Protein AF-A0AAE0UYX1-F1 (afdb_monomer)

Mean predicted aligned error: 5.56 Å

Secondary structure (DSSP, 8-state):
-HHHHHHHHHHTTTTTGGGS-HHHHHHIIIIIITHHHHHHHHHSPPPTTHHHHHHHHHHHHHHTT---S-HHHHTS-GGGTS-----HHHHHHHHHHHHHHHHHHS-TT-HHHHHHHHHHTTGGG---SSGGGGS-GGG---TTS-HHHHTT-

Solvent-accessible surface area (backbone atoms only — not comparable to full-atom values): 9067 Å² total; per-residue (Å²): 111,72,56,59,53,36,50,60,58,50,56,77,46,54,86,49,47,91,82,46,52,69,68,53,42,33,49,48,44,58,58,62,47,44,55,80,43,50,68,52,48,62,76,41,65,76,59,87,65,48,59,58,58,42,48,50,55,53,50,39,64,60,46,69,83,56,84,89,65,66,70,74,49,38,43,31,48,60,92,75,75,21,61,50,33,79,54,61,64,63,53,39,50,50,40,46,51,52,48,50,49,45,69,75,73,42,75,90,82,48,74,65,50,61,57,52,38,62,57,38,26,57,42,68,73,67,68,37,51,76,64,52,80,76,48,75,56,89,79,57,54,50,82,89,48,60,67,60,65,44,72,74,104

Radius of gyration: 18.95 Å; Cα contacts (8 Å, |Δi|>4): 122; chains: 1; bounding box: 47×34×54 Å

pLDDT: mean 88.92, std 5.11, range [62.12, 95.12]

Sequence (153 aa):
MASQHVKGRLSRWKQLVPRMSYRGRTLVINNLATSSLWHKLACVDPPPNLLASIQALLVDFFWDSLHWIPQSILHLPKEEGGQGLVQLASRTAAFRLQFLQRLLTGPKDLIWRAVAHGLLHKVGGLGLDRTLFLMDTKTLEVSGLPSFYRGLF

Nearest PDB structures (f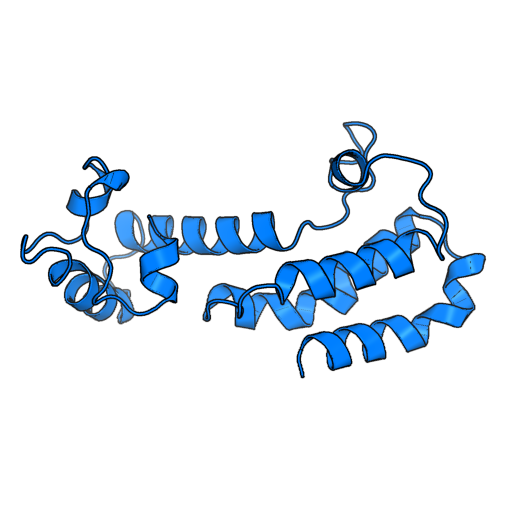oldseek):
  8sxu-assembly1_A  TM=8.660E-01  e=4.832E-02  Homo sapiens
  8uw3-assembly1_A  TM=7.652E-01  e=5.339E-02  Homo sapiens

Structure (mmCIF, N/CA/C/O backbone):
data_AF-A0AAE0UYX1-F1
#
_entry.id   AF-A0AAE0UYX1-F1
#
loop_
_atom_site.group_PDB
_atom_site.id
_atom_site.type_symbol
_atom_site.label_atom_id
_atom_site.label_alt_id
_atom_site.label_comp_id
_atom_site.label_asym_id
_atom_site.label_entity_id
_atom_site.label_seq_id
_atom_site.pdbx_PDB_ins_code
_atom_site.Cartn_x
_atom_site.Cartn_y
_atom_site.Cartn_z
_atom_site.occupancy
_atom_site.B_iso_or_equiv
_atom_site.auth_seq_id
_atom_site.auth_comp_id
_atom_site.auth_asym_id
_atom_site.auth_atom_id
_atom_site.pdbx_PDB_model_num
ATOM 1 N N . MET A 1 1 ? 0.282 -17.305 3.936 1.00 62.12 1 MET A N 1
ATOM 2 C CA . MET A 1 1 ? 1.300 -16.930 4.948 1.00 62.12 1 MET A CA 1
ATOM 3 C C . MET A 1 1 ? 1.199 -15.482 5.449 1.00 62.12 1 MET A C 1
ATOM 5 O O . MET A 1 1 ? 0.973 -15.307 6.637 1.00 62.12 1 MET A O 1
ATOM 9 N N . ALA A 1 2 ? 1.320 -14.432 4.617 1.00 75.31 2 ALA A N 1
ATOM 10 C CA . ALA A 1 2 ? 1.313 -13.038 5.115 1.00 75.31 2 ALA A CA 1
ATOM 11 C C . ALA A 1 2 ? 0.011 -12.636 5.845 1.00 75.31 2 ALA A C 1
ATOM 13 O O . ALA A 1 2 ? 0.066 -12.078 6.937 1.00 75.31 2 ALA A O 1
ATOM 14 N N . SER A 1 3 ? -1.149 -13.001 5.289 1.00 78.75 3 SER A N 1
ATOM 15 C CA . SER A 1 3 ? -2.458 -12.755 5.913 1.00 78.75 3 SER A CA 1
ATOM 16 C C . SER A 1 3 ? -2.613 -13.459 7.275 1.00 78.75 3 SER A C 1
ATOM 18 O O . SER A 1 3 ? -3.053 -12.845 8.243 1.00 78.75 3 SER A O 1
ATOM 20 N N . GLN A 1 4 ? -2.134 -14.703 7.411 1.00 82.56 4 GLN A N 1
ATOM 21 C CA . GLN A 1 4 ? -2.140 -15.434 8.690 1.00 82.56 4 GLN A CA 1
ATOM 22 C C . GLN A 1 4 ? -1.275 -14.752 9.755 1.00 82.56 4 GLN A C 1
ATOM 24 O O . GLN A 1 4 ? -1.683 -14.668 10.909 1.00 82.56 4 GLN A O 1
ATOM 29 N N . HIS A 1 5 ? -0.108 -14.226 9.375 1.00 85.50 5 HIS A N 1
ATOM 30 C CA . HIS A 1 5 ? 0.760 -13.501 10.302 1.00 85.50 5 HIS A CA 1
ATOM 31 C C . HIS A 1 5 ? 0.112 -12.196 10.786 1.00 85.50 5 HIS A C 1
ATOM 33 O O . HIS A 1 5 ? 0.134 -11.904 11.981 1.00 85.50 5 HIS A O 1
ATOM 39 N N . VAL A 1 6 ? -0.521 -11.436 9.882 1.00 87.56 6 VAL A N 1
ATOM 40 C CA . VAL A 1 6 ? -1.289 -10.236 10.257 1.00 87.56 6 VAL A CA 1
ATOM 41 C C . VAL A 1 6 ? -2.440 -10.608 11.193 1.00 87.56 6 VAL A C 1
ATOM 43 O O . VAL A 1 6 ? -2.563 -10.019 12.266 1.00 87.56 6 VAL A O 1
ATOM 46 N N . LYS A 1 7 ? -3.220 -11.640 10.849 1.00 88.81 7 LYS A N 1
ATOM 47 C CA . LYS A 1 7 ? -4.315 -12.152 11.685 1.00 88.81 7 LYS A CA 1
ATOM 48 C C . LYS A 1 7 ? -3.832 -12.556 13.082 1.00 88.81 7 LYS A C 1
ATOM 50 O O . LYS A 1 7 ? -4.454 -12.176 14.067 1.00 88.81 7 LYS A O 1
ATOM 55 N N . GLY A 1 8 ? -2.707 -13.266 13.177 1.00 88.62 8 GLY A N 1
ATOM 56 C CA . GLY A 1 8 ? -2.116 -13.685 14.451 1.00 88.62 8 GLY A CA 1
ATOM 57 C C . GLY A 1 8 ? -1.579 -12.529 15.302 1.00 88.62 8 GLY A C 1
ATOM 58 O O . GLY A 1 8 ? -1.567 -12.619 16.528 1.00 88.62 8 GLY A O 1
ATOM 59 N N . ARG A 1 9 ? -1.153 -11.418 14.686 1.00 89.38 9 ARG A N 1
ATOM 60 C CA . ARG A 1 9 ? -0.790 -10.195 15.425 1.00 89.38 9 ARG A CA 1
ATOM 61 C C . ARG A 1 9 ? -2.030 -9.485 15.955 1.00 89.38 9 ARG A C 1
ATOM 63 O O . ARG A 1 9 ? -2.028 -9.087 17.114 1.00 89.38 9 ARG A O 1
ATOM 70 N N . LEU A 1 10 ? -3.079 -9.366 15.142 1.00 90.94 10 LEU A N 1
ATOM 71 C CA . LEU A 1 10 ? -4.339 -8.729 15.538 1.00 90.94 10 LEU A CA 1
ATOM 72 C C . LEU A 1 10 ? -5.087 -9.523 16.616 1.00 90.94 10 LEU A C 1
ATOM 74 O O . LEU A 1 10 ? -5.649 -8.929 17.533 1.00 90.94 10 LEU A O 1
ATOM 78 N N . SER A 1 11 ? -5.053 -10.859 16.567 1.00 90.25 11 SER A N 1
ATOM 79 C CA . SER A 1 11 ? -5.769 -11.707 17.530 1.00 90.25 11 SER A CA 1
ATOM 80 C C . SER A 1 11 ? -5.326 -11.483 18.977 1.00 90.25 11 SER A C 1
ATOM 82 O O . SER A 1 11 ? -6.154 -11.569 19.878 1.00 90.25 11 SER A O 1
ATOM 84 N N . ARG A 1 12 ? -4.056 -11.117 19.204 1.00 90.75 12 ARG A N 1
ATOM 85 C CA . ARG A 1 12 ? -3.519 -10.783 20.538 1.00 90.75 12 ARG A CA 1
ATOM 86 C C . ARG A 1 12 ? -4.176 -9.554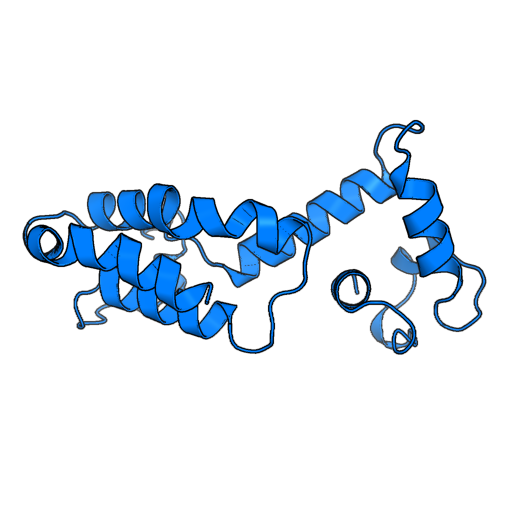 21.161 1.00 90.75 12 ARG A C 1
ATOM 88 O O . ARG A 1 12 ? -4.195 -9.423 22.376 1.00 90.75 12 ARG A O 1
ATOM 95 N N . TRP A 1 13 ? -4.717 -8.669 20.329 1.00 91.00 13 TRP A N 1
ATOM 96 C CA . TRP A 1 13 ? -5.372 -7.437 20.761 1.00 91.00 13 TRP A CA 1
ATOM 97 C C . TRP A 1 13 ? -6.893 -7.558 20.769 1.00 91.00 13 TRP A C 1
ATOM 99 O O . TRP A 1 13 ? -7.557 -6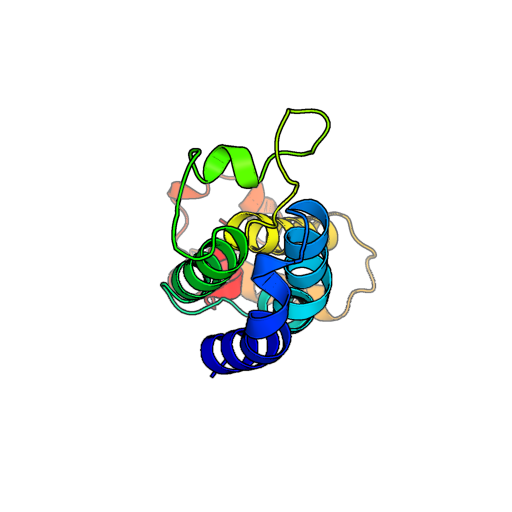.676 21.302 1.00 91.00 13 TRP A O 1
ATOM 109 N N . LYS A 1 14 ? -7.457 -8.650 20.233 1.00 88.25 14 LYS A N 1
ATOM 110 C CA . LYS A 1 14 ? -8.905 -8.807 20.036 1.00 88.25 14 LYS A CA 1
ATOM 111 C C . LYS A 1 14 ? -9.704 -8.663 21.336 1.00 88.25 14 LYS A C 1
ATOM 113 O O . LYS A 1 14 ? -10.745 -8.026 21.333 1.00 88.25 14 LYS A O 1
ATOM 118 N N . GLN A 1 15 ? -9.190 -9.170 22.458 1.00 88.06 15 GLN A N 1
ATOM 119 C CA . GLN A 1 15 ? -9.847 -9.031 23.768 1.00 88.06 15 GLN A CA 1
ATOM 120 C C . GLN A 1 15 ? -9.877 -7.585 24.291 1.00 88.06 15 GLN A C 1
ATOM 122 O O . GLN A 1 15 ? -10.732 -7.241 25.103 1.00 88.06 15 GLN A O 1
ATOM 127 N N . LEU A 1 16 ? -8.956 -6.733 23.833 1.00 90.19 16 LEU A N 1
ATOM 128 C CA . LEU A 1 16 ? -8.874 -5.327 24.227 1.00 90.19 16 LEU A CA 1
ATOM 129 C C . LEU A 1 16 ? -9.666 -4.409 23.291 1.00 90.19 16 LEU A C 1
ATOM 131 O O . LEU A 1 16 ? -10.004 -3.301 23.700 1.00 90.19 16 LEU A O 1
ATOM 135 N N . VAL A 1 17 ? -10.007 -4.862 22.076 1.00 90.12 17 VAL A N 1
ATOM 136 C CA . VAL A 1 17 ? -10.742 -4.074 21.067 1.00 90.12 17 VAL A CA 1
ATOM 137 C C . VAL A 1 17 ? -11.994 -3.394 21.641 1.00 90.12 17 VAL A C 1
ATOM 139 O O . VAL A 1 17 ? -12.112 -2.180 21.443 1.00 90.12 17 VAL A O 1
ATOM 142 N N . PRO A 1 18 ? -12.871 -4.063 22.423 1.00 89.12 18 PRO A N 1
ATOM 143 C CA . PRO A 1 18 ? -14.068 -3.421 22.982 1.00 89.12 18 PRO A CA 1
ATOM 144 C C . PRO A 1 18 ? -13.767 -2.254 23.932 1.00 89.12 18 PRO A C 1
ATOM 146 O O . PRO A 1 18 ? -14.593 -1.366 24.105 1.00 89.12 18 PRO A O 1
ATOM 149 N N . ARG A 1 19 ? -12.574 -2.236 24.540 1.00 90.75 19 ARG A N 1
ATOM 150 C CA . ARG A 1 19 ? -12.119 -1.193 25.475 1.00 90.75 19 ARG A CA 1
ATOM 151 C C . ARG A 1 19 ? -11.233 -0.140 24.804 1.00 90.75 19 ARG A C 1
ATOM 153 O O . ARG A 1 19 ? -10.838 0.831 25.442 1.00 90.75 19 ARG A O 1
ATOM 160 N N . MET A 1 20 ? -10.881 -0.335 23.535 1.00 92.94 20 MET A N 1
ATOM 161 C CA . MET A 1 20 ? -10.009 0.565 22.791 1.00 92.94 20 MET A CA 1
ATOM 162 C C . MET A 1 20 ? -10.813 1.609 22.026 1.00 92.94 20 MET A C 1
ATOM 164 O O . MET A 1 20 ? -11.726 1.279 21.270 1.00 92.94 20 MET A O 1
ATOM 168 N N . SER A 1 21 ? -10.376 2.864 22.127 1.00 92.75 21 SER A N 1
ATOM 169 C CA . SER A 1 21 ? -10.839 3.925 21.236 1.00 92.75 21 SER A CA 1
ATOM 170 C C . SER A 1 21 ? -10.471 3.626 19.780 1.00 92.75 21 SER A C 1
ATOM 172 O O . SER A 1 21 ? -9.468 2.958 19.505 1.00 92.75 21 SER A O 1
ATOM 174 N N . TYR A 1 22 ? -11.219 4.193 18.830 1.00 91.69 22 TYR A N 1
ATOM 175 C CA . TYR A 1 22 ? -10.903 4.093 17.400 1.00 91.69 22 TYR A CA 1
ATOM 176 C C . TYR A 1 22 ? -9.480 4.558 17.076 1.00 91.69 22 TYR A C 1
ATOM 178 O O . TYR A 1 22 ? -8.765 3.900 16.323 1.00 91.69 22 TYR A O 1
ATOM 186 N N . ARG A 1 23 ? -9.001 5.609 17.754 1.00 91.56 23 ARG A N 1
ATOM 187 C CA . ARG A 1 23 ? -7.605 6.057 17.657 1.00 91.56 23 ARG A CA 1
ATOM 188 C C . ARG A 1 23 ? -6.616 4.969 18.079 1.00 91.56 23 ARG A C 1
ATOM 190 O O . ARG A 1 23 ? -5.598 4.787 17.414 1.00 91.56 23 ARG A O 1
ATOM 197 N N . GLY A 1 24 ? -6.898 4.264 19.174 1.00 93.69 24 GLY A N 1
ATOM 198 C CA . GLY A 1 24 ? -6.084 3.139 19.631 1.00 93.69 24 GLY A CA 1
ATOM 199 C C . GLY A 1 24 ? -6.077 1.994 18.618 1.00 93.69 24 GLY A C 1
ATOM 200 O O . GLY A 1 24 ? -5.011 1.461 18.308 1.00 93.69 24 GLY A O 1
ATOM 201 N N . ARG A 1 25 ? -7.244 1.660 18.048 1.00 94.31 25 ARG A N 1
ATOM 202 C CA . ARG A 1 25 ? -7.373 0.610 17.021 1.00 94.31 25 ARG A CA 1
ATOM 203 C C . ARG A 1 25 ? -6.554 0.959 15.776 1.00 94.31 25 ARG A C 1
ATOM 205 O O . ARG A 1 25 ? -5.748 0.139 15.338 1.00 94.31 25 ARG A O 1
ATOM 212 N N . THR A 1 26 ? -6.657 2.195 15.280 1.00 94.75 26 THR A N 1
ATOM 213 C CA . THR A 1 26 ? -5.822 2.685 14.170 1.00 94.75 26 THR A CA 1
ATOM 214 C C . THR A 1 26 ? -4.333 2.603 14.494 1.00 94.75 26 THR A C 1
ATOM 216 O O . THR A 1 26 ? -3.550 2.174 13.649 1.00 94.75 26 THR A O 1
ATOM 219 N N . LEU A 1 27 ? -3.915 2.983 15.707 1.00 93.94 27 LEU A N 1
ATOM 220 C CA . LEU A 1 27 ? -2.505 2.936 16.103 1.00 93.94 27 LEU A CA 1
ATOM 221 C C . LEU A 1 27 ? -1.964 1.504 16.048 1.00 93.94 27 LEU A C 1
ATOM 223 O O . LEU A 1 27 ? -0.897 1.286 15.467 1.00 93.94 27 LEU A O 1
ATOM 227 N N . VAL A 1 28 ? -2.707 0.537 16.595 1.00 94.12 28 VAL A N 1
ATOM 228 C CA . VAL A 1 28 ? -2.341 -0.886 16.533 1.00 94.12 28 VAL A CA 1
ATOM 229 C C . VAL A 1 28 ? -2.246 -1.349 15.082 1.00 94.12 28 VAL A C 1
ATOM 231 O O . VAL A 1 28 ? -1.249 -1.961 14.704 1.00 94.12 28 VAL A O 1
ATOM 234 N N . ILE A 1 29 ? -3.216 -1.013 14.233 1.00 94.62 29 ILE A N 1
ATOM 235 C CA . ILE A 1 29 ? -3.171 -1.411 12.823 1.00 94.62 29 ILE A CA 1
ATOM 236 C C . ILE A 1 29 ? -1.949 -0.805 12.113 1.00 94.62 29 ILE A C 1
ATOM 238 O O . ILE A 1 29 ? -1.124 -1.544 11.568 1.00 94.62 29 ILE A O 1
ATOM 242 N N . ASN A 1 30 ? -1.802 0.521 12.151 1.00 94.38 30 ASN A N 1
ATOM 243 C CA . ASN A 1 30 ? -0.796 1.253 11.381 1.00 94.38 30 ASN A CA 1
ATOM 244 C C . ASN A 1 30 ? 0.644 0.960 11.825 1.00 94.38 30 ASN A C 1
ATOM 246 O O . ASN A 1 30 ? 1.552 1.011 10.999 1.00 94.38 30 ASN A O 1
ATOM 250 N N . ASN A 1 31 ? 0.868 0.669 13.109 1.00 90.38 31 ASN A N 1
ATOM 251 C CA . ASN A 1 31 ? 2.216 0.425 13.626 1.00 90.38 31 ASN A CA 1
ATOM 252 C C . ASN A 1 31 ? 2.529 -1.065 13.762 1.00 90.38 31 ASN A C 1
ATOM 254 O O . ASN A 1 31 ? 3.637 -1.501 13.446 1.00 90.38 31 ASN A O 1
ATOM 258 N N . LEU A 1 32 ? 1.576 -1.878 14.222 1.00 84.94 32 LEU A N 1
ATOM 259 C CA . LEU A 1 32 ? 1.843 -3.281 14.526 1.00 84.94 32 LEU A CA 1
ATOM 260 C C . LEU A 1 32 ? 1.530 -4.198 13.350 1.00 84.94 32 LEU A C 1
ATOM 262 O O . LEU A 1 32 ? 2.350 -5.060 13.034 1.00 84.94 32 LEU A O 1
ATOM 266 N N . ALA A 1 33 ? 0.345 -4.081 12.755 1.00 80.75 33 ALA A N 1
ATOM 267 C CA . ALA A 1 33 ? -0.097 -5.031 11.738 1.00 80.75 33 ALA A CA 1
ATOM 268 C C . ALA A 1 33 ? 0.659 -4.814 10.423 1.00 80.75 33 ALA A C 1
ATOM 270 O O . ALA A 1 33 ? 1.152 -5.765 9.807 1.00 80.75 33 ALA A O 1
ATOM 271 N N . THR A 1 34 ? 0.814 -3.555 10.027 1.00 84.94 34 THR A N 1
ATOM 272 C CA . THR A 1 34 ? 1.312 -3.214 8.696 1.00 84.94 34 THR A CA 1
ATOM 273 C C . THR A 1 34 ? 2.824 -3.022 8.606 1.00 84.94 34 THR A C 1
ATOM 275 O O . THR A 1 34 ? 3.383 -3.212 7.528 1.00 84.94 34 THR A O 1
ATOM 278 N N . SER A 1 35 ? 3.527 -2.796 9.722 1.00 86.81 35 SER A N 1
ATOM 279 C CA . SER A 1 35 ? 5.001 -2.727 9.741 1.00 86.81 35 SER A CA 1
ATOM 280 C C . SER A 1 35 ? 5.668 -3.974 9.156 1.00 86.81 35 SER A C 1
ATOM 282 O O . SER A 1 35 ? 6.659 -3.872 8.437 1.00 86.81 35 SER A O 1
ATOM 284 N N . SER A 1 36 ? 5.079 -5.153 9.378 1.00 84.81 36 SER A N 1
ATOM 285 C CA . SER A 1 36 ? 5.572 -6.420 8.816 1.00 84.81 36 SER A CA 1
ATOM 286 C C . SER A 1 36 ? 5.380 -6.565 7.297 1.00 84.81 36 SER A C 1
ATOM 288 O O . SER A 1 36 ? 5.955 -7.468 6.684 1.00 84.81 36 SER A O 1
ATOM 290 N N . LEU A 1 37 ? 4.569 -5.696 6.685 1.00 90.81 37 LEU A N 1
ATOM 291 C CA . LEU A 1 37 ? 4.237 -5.732 5.261 1.00 90.81 37 LEU A CA 1
ATOM 292 C C . LEU A 1 37 ? 5.125 -4.796 4.442 1.00 90.81 37 LEU A C 1
ATOM 294 O O . LEU A 1 37 ? 5.450 -5.128 3.306 1.00 90.81 37 LEU A O 1
ATOM 298 N N . TRP A 1 38 ? 5.545 -3.660 5.006 1.00 91.75 38 TRP A N 1
ATOM 299 C CA . TRP A 1 38 ? 6.210 -2.577 4.269 1.00 91.75 38 TRP A CA 1
ATOM 300 C C . TRP A 1 38 ? 7.436 -3.016 3.490 1.00 91.75 38 TRP A C 1
ATOM 302 O O . TRP A 1 38 ? 7.495 -2.771 2.290 1.00 91.75 38 TRP A O 1
ATOM 312 N N . HIS A 1 39 ? 8.354 -3.739 4.127 1.00 89.25 39 HIS A N 1
ATOM 313 C CA . HIS A 1 39 ? 9.538 -4.245 3.436 1.00 89.25 39 HIS A CA 1
ATOM 314 C C . HIS A 1 39 ? 9.166 -5.151 2.251 1.00 89.25 39 HIS A C 1
ATOM 316 O O . HIS A 1 39 ? 9.722 -5.034 1.165 1.00 89.25 39 HIS A O 1
ATOM 322 N N . LYS A 1 40 ? 8.181 -6.040 2.431 1.00 90.00 40 LYS A N 1
ATOM 323 C CA . LYS A 1 40 ? 7.761 -6.977 1.379 1.00 90.00 40 LYS A CA 1
ATOM 324 C C . LYS A 1 40 ? 7.099 -6.247 0.215 1.00 90.00 40 LYS A C 1
ATOM 326 O O . LYS A 1 40 ? 7.433 -6.527 -0.926 1.00 90.00 40 LYS A O 1
ATOM 331 N N . LEU A 1 41 ? 6.211 -5.297 0.502 1.00 91.12 41 LEU A N 1
ATOM 332 C CA . LEU A 1 41 ? 5.497 -4.522 -0.518 1.00 91.12 41 LEU A CA 1
ATOM 333 C C . LEU A 1 41 ? 6.414 -3.547 -1.267 1.00 91.12 41 LEU A C 1
ATOM 335 O O . LEU A 1 41 ? 6.196 -3.270 -2.447 1.00 91.12 41 LEU A O 1
ATOM 339 N N . ALA A 1 42 ? 7.467 -3.058 -0.611 1.00 90.00 42 ALA A N 1
ATOM 340 C CA . ALA A 1 42 ? 8.469 -2.211 -1.246 1.00 90.00 42 ALA A CA 1
ATOM 341 C C . ALA A 1 42 ? 9.320 -2.968 -2.279 1.00 90.00 42 ALA A C 1
ATOM 343 O O . ALA A 1 42 ? 9.754 -2.358 -3.249 1.00 90.00 42 ALA A O 1
ATOM 344 N N . CYS A 1 43 ? 9.536 -4.275 -2.098 1.00 86.19 43 CYS A N 1
ATOM 345 C CA . CYS A 1 43 ? 10.446 -5.063 -2.939 1.00 86.19 43 CYS A CA 1
ATOM 346 C C . CYS A 1 43 ? 9.744 -6.042 -3.886 1.00 86.19 43 CYS A C 1
ATOM 348 O O . CYS A 1 43 ? 10.318 -6.426 -4.900 1.00 86.19 43 CYS A O 1
ATOM 350 N N . VAL A 1 44 ? 8.536 -6.491 -3.547 1.00 87.12 44 VAL A N 1
ATOM 351 C CA . VAL A 1 44 ? 7.846 -7.579 -4.245 1.00 87.12 44 VAL A CA 1
ATOM 352 C C . VAL A 1 44 ? 6.416 -7.161 -4.540 1.00 87.12 44 VAL A C 1
ATOM 354 O O . VAL A 1 44 ? 5.766 -6.488 -3.735 1.00 87.12 44 VAL A O 1
ATOM 357 N N . ASP A 1 45 ? 5.920 -7.569 -5.702 1.00 87.19 45 ASP A N 1
ATOM 358 C CA . ASP A 1 45 ? 4.508 -7.417 -6.012 1.00 87.19 45 ASP A CA 1
ATOM 359 C C . ASP A 1 45 ? 3.665 -8.400 -5.201 1.00 87.19 45 ASP A C 1
ATOM 361 O O . ASP A 1 45 ? 3.930 -9.607 -5.210 1.00 87.19 45 ASP A O 1
ATOM 365 N N . PRO A 1 46 ? 2.642 -7.911 -4.483 1.00 89.56 46 PRO A N 1
ATOM 366 C CA . PRO A 1 46 ? 1.737 -8.796 -3.782 1.00 89.56 46 PRO A CA 1
ATOM 367 C C . PRO A 1 46 ? 0.933 -9.627 -4.796 1.00 89.56 46 PRO A C 1
ATOM 369 O O . PRO A 1 46 ? 0.493 -9.093 -5.815 1.00 89.56 46 PRO A O 1
ATOM 372 N N . PRO A 1 47 ? 0.671 -10.912 -4.502 1.00 89.81 47 PRO A N 1
ATOM 373 C CA . PRO A 1 47 ? -0.281 -11.702 -5.266 1.00 89.81 47 PRO A CA 1
ATOM 374 C C . PRO A 1 47 ? -1.646 -11.005 -5.379 1.00 89.81 47 PRO A C 1
ATOM 376 O O . PRO A 1 47 ? -2.037 -10.279 -4.450 1.00 89.81 47 PRO A O 1
ATOM 379 N N . PRO A 1 48 ? -2.407 -11.278 -6.455 1.00 84.38 48 PRO A N 1
ATOM 380 C CA . PRO A 1 48 ? -3.763 -10.769 -6.607 1.00 84.38 48 PRO A CA 1
ATOM 381 C C . PRO A 1 48 ? -4.595 -11.052 -5.355 1.00 84.38 48 PRO A C 1
ATOM 383 O O . PRO A 1 48 ? -4.456 -12.099 -4.721 1.00 84.38 48 PRO A O 1
ATOM 386 N N . ASN A 1 49 ? -5.450 -10.103 -4.978 1.00 90.81 49 ASN A N 1
ATOM 387 C CA . ASN A 1 49 ? -6.343 -10.181 -3.815 1.00 90.81 49 ASN A CA 1
ATOM 388 C C . ASN A 1 49 ? -5.664 -10.251 -2.435 1.00 90.81 49 ASN A C 1
ATOM 390 O O . ASN A 1 49 ? -6.359 -10.116 -1.425 1.00 90.81 49 ASN A O 1
ATOM 394 N N . LEU A 1 50 ? -4.332 -10.384 -2.333 1.00 92.19 50 LEU A N 1
ATOM 395 C CA . LEU A 1 50 ? -3.663 -10.431 -1.030 1.00 92.19 50 LEU A CA 1
ATOM 396 C C . LEU A 1 50 ? -3.897 -9.132 -0.254 1.00 92.19 50 LEU A C 1
ATOM 398 O O . LEU A 1 50 ? -4.307 -9.183 0.905 1.00 92.19 50 LEU A O 1
ATOM 402 N N . LEU A 1 51 ? -3.685 -7.978 -0.894 1.00 93.31 51 LEU A N 1
ATOM 403 C CA . LEU A 1 51 ? -3.892 -6.682 -0.247 1.00 93.31 51 LEU A CA 1
ATOM 404 C C . LEU A 1 51 ? -5.343 -6.494 0.189 1.00 93.31 51 LEU A C 1
ATOM 406 O O . LEU A 1 51 ? -5.570 -6.063 1.312 1.00 93.31 51 LEU A O 1
ATOM 410 N N . ALA A 1 52 ? -6.306 -6.868 -0.658 1.00 93.38 52 ALA A N 1
ATOM 411 C CA . ALA A 1 52 ? -7.728 -6.785 -0.336 1.00 93.38 52 ALA A CA 1
ATOM 412 C C . ALA A 1 52 ? -8.093 -7.679 0.861 1.00 93.38 52 ALA A C 1
ATOM 414 O O . ALA A 1 52 ? -8.744 -7.220 1.796 1.00 93.38 52 ALA A O 1
ATOM 415 N N . SER A 1 53 ? -7.596 -8.921 0.889 1.00 94.31 53 SER A N 1
ATOM 416 C CA . SER A 1 53 ? -7.843 -9.856 1.995 1.00 94.31 53 SER A CA 1
ATOM 417 C C . SER A 1 53 ? -7.266 -9.360 3.323 1.00 94.31 53 SER A C 1
ATOM 419 O O . SER A 1 53 ? -7.913 -9.465 4.362 1.00 94.31 53 SER A O 1
ATOM 421 N N . ILE A 1 54 ? -6.064 -8.775 3.299 1.00 94.38 54 ILE A N 1
ATOM 422 C CA . ILE A 1 54 ? -5.456 -8.196 4.497 1.00 94.38 54 ILE A CA 1
ATOM 423 C C . ILE A 1 54 ? -6.213 -6.927 4.890 1.00 94.38 54 ILE A C 1
ATOM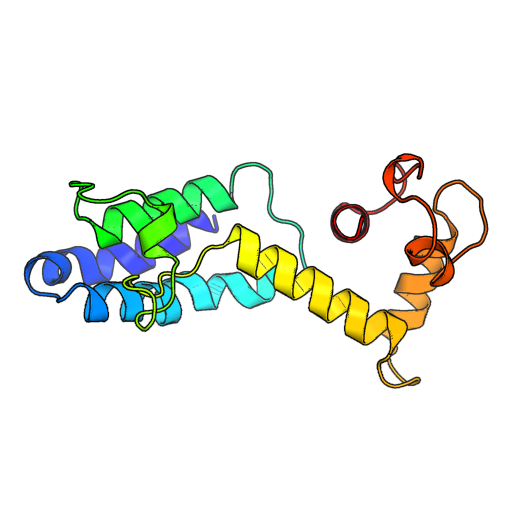 425 O O . ILE A 1 54 ? -6.513 -6.759 6.066 1.00 94.38 54 ILE A O 1
ATOM 429 N N . GLN A 1 55 ? -6.558 -6.059 3.936 1.00 94.62 55 GLN A N 1
ATOM 430 C CA . GLN A 1 55 ? -7.310 -4.834 4.204 1.00 94.62 55 GLN A CA 1
ATOM 431 C C . GLN A 1 55 ? -8.645 -5.149 4.888 1.00 94.62 55 GLN A C 1
ATOM 433 O O . GLN A 1 55 ? -8.972 -4.493 5.871 1.00 94.62 55 GLN A O 1
ATOM 438 N N . ALA A 1 56 ? -9.359 -6.182 4.432 1.00 92.50 56 ALA A N 1
ATOM 439 C CA . ALA A 1 56 ? -10.592 -6.642 5.061 1.00 92.50 56 ALA A CA 1
ATOM 440 C C . ALA A 1 56 ? -10.373 -7.054 6.527 1.00 92.50 56 ALA A C 1
ATOM 442 O O . ALA A 1 56 ? -11.137 -6.640 7.389 1.00 92.50 56 ALA A O 1
ATOM 443 N N . LEU A 1 57 ? -9.287 -7.776 6.841 1.00 92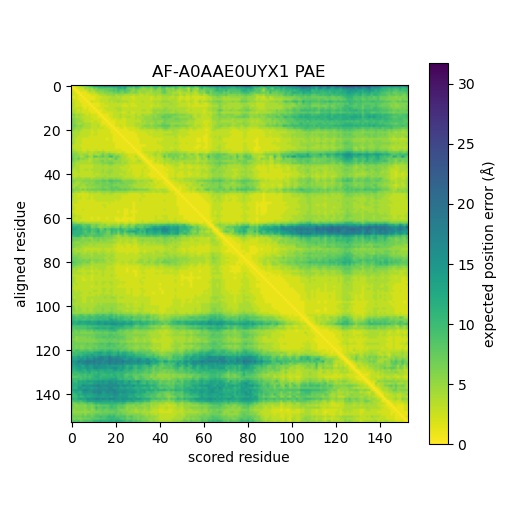.88 57 LEU A N 1
ATOM 444 C CA . LEU A 1 57 ? -8.938 -8.121 8.228 1.00 92.88 57 LEU A CA 1
ATOM 445 C C . LEU A 1 57 ? -8.637 -6.888 9.093 1.00 92.88 57 LEU A C 1
ATOM 447 O O . LEU A 1 57 ? -8.964 -6.873 10.277 1.00 92.88 57 LEU A O 1
ATOM 451 N N . LEU A 1 58 ? -7.990 -5.866 8.522 1.00 93.62 58 LEU A N 1
ATOM 452 C CA . LEU A 1 58 ? -7.711 -4.616 9.237 1.00 93.62 58 LEU A CA 1
ATOM 453 C C . LEU A 1 58 ? -9.005 -3.855 9.548 1.00 93.62 58 LEU A C 1
ATOM 455 O O . LEU A 1 58 ? -9.161 -3.332 10.649 1.00 93.62 58 LEU A O 1
ATOM 459 N N . VAL A 1 59 ? -9.917 -3.795 8.577 1.00 93.31 59 VAL A N 1
ATOM 460 C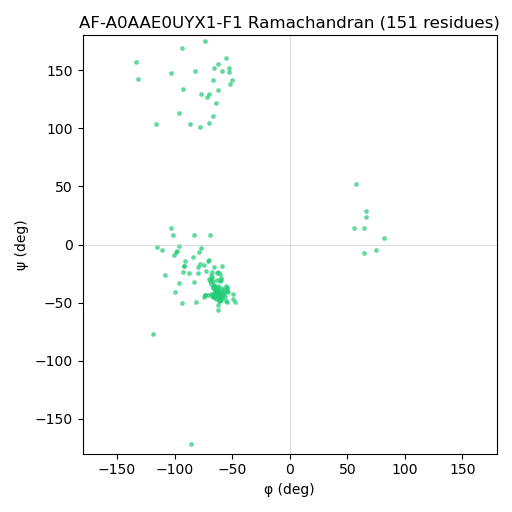 CA . VAL A 1 59 ? -11.209 -3.108 8.697 1.00 93.31 59 VAL A CA 1
ATOM 461 C C . VAL A 1 59 ? -12.123 -3.843 9.678 1.00 93.31 59 VAL A C 1
ATOM 463 O O . VAL A 1 59 ? -12.704 -3.200 10.547 1.00 93.31 59 VAL A O 1
ATOM 466 N N . ASP A 1 60 ? -12.167 -5.174 9.619 1.00 92.00 60 ASP A N 1
ATOM 467 C CA . ASP A 1 60 ? -12.900 -6.013 10.574 1.00 92.00 60 ASP A CA 1
ATOM 468 C C . ASP A 1 60 ? -12.412 -5.788 12.013 1.00 92.00 60 ASP A C 1
ATOM 470 O O . ASP A 1 60 ? -13.207 -5.514 12.910 1.00 92.00 60 ASP A O 1
ATOM 474 N N . PHE A 1 61 ? -11.090 -5.781 12.229 1.00 92.31 61 PHE A N 1
ATOM 475 C CA . PHE A 1 61 ? -10.507 -5.457 13.535 1.00 92.31 61 PHE A CA 1
ATOM 476 C C . PHE A 1 61 ? -10.826 -4.025 13.990 1.00 92.31 61 PHE A C 1
ATOM 478 O O . PHE A 1 61 ? -10.998 -3.780 15.185 1.00 92.31 61 PHE A O 1
ATOM 485 N N . PHE A 1 62 ? -10.881 -3.065 13.062 1.00 93.25 62 PHE A N 1
ATOM 486 C CA . PHE A 1 62 ? -11.216 -1.683 13.392 1.00 93.25 62 PHE A CA 1
ATOM 487 C C . PHE A 1 62 ? -12.664 -1.553 13.876 1.00 93.25 62 PHE A C 1
ATOM 489 O O . PHE A 1 62 ? -12.899 -0.879 14.880 1.00 93.25 62 PHE A O 1
ATOM 496 N N . TRP A 1 63 ? -13.614 -2.186 13.190 1.00 90.19 63 TRP A N 1
ATOM 497 C CA . TRP A 1 63 ? -15.045 -2.039 13.466 1.00 90.19 63 TRP A CA 1
ATOM 498 C C . TRP A 1 63 ? -15.588 -2.998 14.516 1.00 90.19 63 TRP A C 1
ATOM 500 O O . TRP A 1 63 ? -16.580 -2.670 15.157 1.00 90.19 63 TRP A O 1
ATOM 510 N N . ASP A 1 64 ? -14.934 -4.140 14.720 1.00 84.88 64 ASP A N 1
ATOM 511 C CA . ASP A 1 64 ? -15.485 -5.251 15.500 1.00 84.88 64 ASP A CA 1
ATOM 512 C C . ASP A 1 64 ? -16.832 -5.721 14.912 1.00 84.88 64 ASP A C 1
ATOM 514 O O . ASP A 1 64 ? -17.849 -5.814 15.591 1.00 84.88 64 ASP A O 1
ATOM 518 N N . SER A 1 65 ? -16.834 -6.006 13.602 1.00 73.81 65 SER A N 1
ATOM 519 C CA . SER A 1 65 ? -17.975 -6.496 12.797 1.00 73.81 65 SER A CA 1
ATOM 520 C C . SER A 1 65 ? -19.088 -5.492 12.423 1.00 73.81 65 SER A C 1
ATOM 522 O O . SER A 1 65 ? -19.976 -5.856 11.651 1.00 73.81 65 SER A O 1
ATOM 524 N N . LEU A 1 66 ? -19.063 -4.236 12.892 1.00 75.12 66 LEU A N 1
ATOM 525 C CA . LEU A 1 66 ? -20.115 -3.233 12.618 1.00 75.12 66 LEU A CA 1
ATOM 526 C C . LEU A 1 66 ? -19.603 -2.023 11.815 1.00 75.12 66 LEU A C 1
ATOM 528 O O . LEU A 1 66 ? -18.978 -1.125 12.365 1.00 75.12 66 LEU A O 1
ATOM 532 N N . HIS A 1 67 ? -19.917 -1.953 10.518 1.00 79.25 67 HIS A N 1
ATOM 533 C CA . HIS A 1 67 ? -19.482 -0.866 9.626 1.00 79.25 67 HIS A CA 1
ATOM 534 C C . HIS A 1 67 ? -20.450 0.329 9.656 1.00 79.25 67 HIS A C 1
ATOM 536 O O . HIS A 1 67 ? -21.521 0.261 9.060 1.00 79.25 67 HIS A O 1
ATOM 542 N N . TRP A 1 68 ? -20.093 1.426 10.334 1.00 78.00 68 TRP A N 1
ATOM 543 C CA . TRP A 1 68 ? -20.990 2.592 10.478 1.00 78.00 68 TRP A CA 1
ATOM 544 C C . TRP A 1 68 ? -20.802 3.667 9.401 1.00 78.00 68 TRP A C 1
ATOM 546 O O . TRP A 1 68 ? -21.715 4.444 9.140 1.00 78.00 68 TRP A O 1
ATOM 556 N N . ILE A 1 69 ? -19.625 3.719 8.775 1.00 84.88 69 ILE A N 1
ATOM 557 C CA . ILE A 1 69 ? -19.295 4.672 7.707 1.00 84.88 69 ILE A CA 1
ATOM 558 C C . ILE A 1 69 ? -18.626 3.955 6.532 1.00 84.88 69 ILE A C 1
ATOM 560 O O . ILE A 1 69 ? -18.007 2.901 6.726 1.00 84.88 69 ILE A O 1
ATOM 564 N N . PRO A 1 70 ? -18.689 4.533 5.319 1.00 87.75 70 PRO A N 1
ATOM 565 C CA . PRO A 1 70 ? -17.928 4.041 4.181 1.00 87.75 70 PRO A CA 1
ATOM 566 C C . PRO A 1 70 ? -16.438 3.896 4.508 1.00 87.75 70 PRO A C 1
ATOM 568 O O . PRO A 1 70 ? -15.821 4.776 5.111 1.00 87.75 70 PRO A O 1
ATOM 571 N N . GLN A 1 71 ? -15.835 2.797 4.050 1.00 86.94 71 GLN A N 1
ATOM 572 C CA . GLN A 1 71 ? -14.418 2.510 4.283 1.00 86.94 71 GLN A CA 1
ATOM 573 C C . GLN A 1 71 ? -13.492 3.597 3.707 1.00 86.94 71 GLN A C 1
ATOM 575 O O . GLN A 1 71 ? -12.423 3.845 4.257 1.00 86.94 71 GLN A O 1
ATOM 580 N N . SER A 1 72 ? -13.899 4.284 2.636 1.00 89.69 72 SER A N 1
ATOM 581 C CA . SER A 1 72 ? -13.139 5.400 2.058 1.00 89.69 72 SER A CA 1
ATOM 582 C C . SER A 1 72 ? -12.864 6.514 3.074 1.00 89.69 72 SER A C 1
ATOM 584 O O . SER A 1 72 ? -11.745 7.013 3.129 1.00 89.69 72 SER A O 1
ATOM 586 N N . ILE A 1 73 ? -13.837 6.837 3.933 1.00 91.81 73 ILE A N 1
ATOM 587 C CA . ILE A 1 73 ? -13.708 7.876 4.968 1.00 91.81 73 ILE A CA 1
ATOM 588 C C . ILE A 1 73 ? -12.709 7.446 6.048 1.00 91.81 73 ILE A C 1
ATOM 590 O O . ILE A 1 73 ? -11.949 8.255 6.573 1.00 91.81 73 ILE A O 1
ATOM 594 N N . LEU A 1 74 ? -12.646 6.148 6.351 1.00 92.94 74 LEU A N 1
ATOM 595 C CA . LEU A 1 74 ? -11.748 5.598 7.367 1.00 92.94 74 LEU A CA 1
ATOM 596 C C . LEU A 1 74 ? -10.266 5.865 7.051 1.00 92.94 74 LEU A C 1
ATOM 598 O O . LEU A 1 74 ? -9.449 6.025 7.964 1.00 92.94 74 LEU A O 1
ATOM 602 N N . HIS A 1 75 ? -9.937 5.925 5.760 1.00 94.00 75 HIS A N 1
ATOM 603 C CA . HIS A 1 75 ? -8.589 6.160 5.256 1.00 94.00 75 HIS A CA 1
ATOM 604 C C . HIS A 1 75 ? -8.164 7.629 5.271 1.00 94.00 75 HIS A C 1
ATOM 606 O O . HIS A 1 75 ? -6.961 7.897 5.233 1.00 94.00 75 HIS A O 1
ATOM 612 N N . LEU A 1 76 ? -9.117 8.561 5.350 1.00 94.50 76 LEU A N 1
ATOM 613 C CA . LEU A 1 76 ? -8.815 9.987 5.348 1.00 94.50 76 LEU A CA 1
ATOM 614 C C . LEU A 1 76 ? -8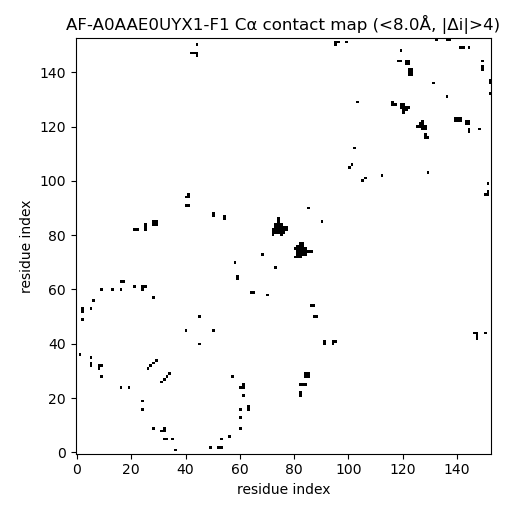.039 10.397 6.610 1.00 94.50 76 LEU A C 1
ATOM 616 O O . LEU A 1 76 ? -8.191 9.764 7.667 1.00 94.50 76 LEU A O 1
ATOM 620 N N . PRO A 1 77 ? -7.217 11.456 6.526 1.00 92.38 77 PRO A N 1
ATOM 621 C CA . PRO A 1 77 ? -6.625 12.097 7.692 1.00 92.38 77 PRO A CA 1
ATOM 622 C C . PRO A 1 77 ? -7.691 12.545 8.701 1.00 92.38 77 PRO A C 1
ATOM 624 O O . PRO A 1 77 ? -8.869 12.703 8.376 1.00 92.38 77 PRO A O 1
ATOM 627 N N . LYS A 1 78 ? -7.279 12.768 9.950 1.00 89.94 78 LYS A N 1
ATOM 628 C CA . LYS A 1 78 ? -8.211 13.179 11.018 1.00 89.94 78 LYS A CA 1
ATOM 629 C C . LYS A 1 78 ? -8.734 14.589 10.801 1.00 89.94 78 LYS A C 1
ATOM 631 O O . LYS A 1 78 ? -9.861 14.902 11.162 1.00 89.94 78 LYS A O 1
ATOM 636 N N . GLU A 1 79 ? -7.889 15.407 10.200 1.00 92.44 79 GLU A N 1
ATOM 637 C CA . GLU A 1 79 ? -8.126 16.781 9.794 1.00 92.44 79 GLU A CA 1
ATOM 638 C C . GLU A 1 79 ? -9.272 16.864 8.771 1.00 92.44 79 GLU A C 1
ATOM 640 O O . GLU A 1 79 ? -9.974 17.866 8.713 1.00 92.44 79 GLU A O 1
ATOM 645 N N . GLU A 1 80 ? -9.513 15.777 8.030 1.00 92.69 80 GLU A N 1
ATOM 646 C CA . GLU A 1 80 ? -10.580 15.630 7.033 1.00 92.69 80 GLU A CA 1
ATOM 647 C C . GLU A 1 80 ? -11.762 14.783 7.553 1.00 92.69 80 GLU A C 1
ATOM 649 O O . GLU A 1 80 ? -12.600 14.320 6.781 1.00 92.69 80 GLU A O 1
ATOM 654 N N . GLY A 1 81 ? -11.836 14.540 8.867 1.00 88.62 81 GLY A N 1
ATOM 655 C CA . GLY A 1 81 ? -12.911 13.757 9.493 1.00 88.62 81 GLY A CA 1
ATOM 656 C C . GLY A 1 81 ? -12.737 12.235 9.415 1.00 88.62 81 GLY A C 1
ATOM 657 O O . GLY A 1 81 ? -13.624 11.490 9.836 1.00 88.62 81 GLY A O 1
ATOM 658 N N . GLY A 1 82 ? -11.599 11.755 8.911 1.00 92.38 82 GLY A N 1
ATOM 659 C CA . GLY A 1 82 ? -11.259 10.337 8.879 1.00 92.38 82 GLY A CA 1
ATOM 660 C C . GLY A 1 82 ? -10.601 9.817 10.155 1.00 92.38 82 GLY A C 1
ATOM 661 O O . GLY A 1 82 ? -10.511 10.486 11.186 1.00 92.38 82 GLY A O 1
ATOM 662 N N . GLN A 1 83 ? -10.119 8.574 10.092 1.00 93.00 83 GLN A N 1
ATOM 663 C CA . GLN A 1 83 ? -9.422 7.921 11.211 1.00 93.00 83 GLN A CA 1
ATOM 664 C C . GLN A 1 83 ? -7.932 7.712 10.944 1.00 93.00 83 GLN A C 1
ATOM 666 O O . GLN A 1 83 ? -7.215 7.264 11.843 1.00 93.00 83 GLN A O 1
ATOM 671 N N . GLY A 1 84 ? -7.456 8.031 9.740 1.00 93.62 84 GLY A N 1
ATOM 672 C CA . GLY A 1 84 ? -6.081 7.821 9.304 1.00 93.62 84 GLY A CA 1
ATOM 673 C C . GLY A 1 84 ? -5.706 6.345 9.195 1.00 93.62 84 GLY A C 1
ATOM 674 O O . GLY A 1 84 ? -4.547 5.989 9.426 1.00 93.62 84 GLY A O 1
ATOM 675 N N . LEU A 1 85 ? -6.667 5.459 8.915 1.00 94.94 85 LEU A N 1
ATOM 676 C CA . LEU A 1 85 ? -6.367 4.044 8.733 1.00 94.94 85 LEU A CA 1
ATOM 677 C C . LEU A 1 85 ? -5.605 3.834 7.428 1.00 94.94 85 LEU A C 1
ATOM 679 O O . LEU A 1 85 ? -6.064 4.229 6.360 1.00 94.94 85 LEU A O 1
ATOM 683 N N . VAL A 1 86 ? -4.480 3.129 7.481 1.00 94.50 86 VAL A N 1
ATOM 684 C CA . VAL A 1 86 ? -3.696 2.894 6.270 1.00 94.50 86 VAL A CA 1
ATOM 685 C C . VAL A 1 86 ? -4.466 2.082 5.218 1.00 94.50 86 VAL A C 1
ATOM 687 O O . VAL A 1 86 ? -5.057 1.036 5.505 1.00 94.50 86 VAL A O 1
ATOM 690 N N . GLN A 1 87 ? -4.416 2.562 3.974 1.00 95.12 87 GLN A N 1
ATOM 691 C CA . GLN A 1 87 ? -4.887 1.847 2.793 1.00 95.12 87 GLN A CA 1
ATOM 692 C C . GLN A 1 87 ? -3.701 1.150 2.118 1.00 95.12 87 GLN A C 1
ATOM 694 O O . GLN A 1 87 ? -2.784 1.798 1.602 1.00 95.12 87 GLN A O 1
ATOM 699 N N . LEU A 1 88 ? -3.693 -0.184 2.130 1.00 94.12 88 LEU A N 1
ATOM 700 C CA . LEU A 1 88 ? -2.539 -0.975 1.686 1.00 94.12 88 LEU A CA 1
ATOM 701 C C . LEU A 1 88 ? -2.224 -0.795 0.195 1.00 94.12 88 LEU A C 1
ATOM 703 O O . LEU A 1 88 ? -1.051 -0.739 -0.174 1.00 94.12 88 LEU A O 1
ATOM 707 N N . ALA A 1 89 ? -3.252 -0.681 -0.650 1.00 92.62 89 ALA A N 1
ATOM 708 C CA . ALA A 1 89 ? -3.091 -0.453 -2.087 1.00 92.62 89 ALA A CA 1
ATOM 709 C C . ALA A 1 89 ? -2.389 0.885 -2.359 1.00 92.62 89 ALA A C 1
ATOM 711 O O . ALA A 1 89 ? -1.334 0.910 -2.989 1.00 92.62 89 ALA A O 1
ATOM 712 N N . SER A 1 90 ? -2.896 1.973 -1.777 1.00 93.38 90 SER A N 1
ATOM 713 C CA . SER A 1 90 ? -2.324 3.318 -1.910 1.00 93.38 90 SER A CA 1
ATOM 714 C C . SER A 1 90 ? -0.897 3.387 -1.371 1.00 93.38 90 SER A C 1
ATOM 716 O O . SER A 1 90 ? -0.022 3.984 -1.993 1.00 93.38 90 SER A O 1
ATOM 718 N N . ARG A 1 91 ? -0.609 2.705 -0.252 1.00 93.31 91 ARG A N 1
ATOM 719 C CA . ARG A 1 91 ? 0.759 2.628 0.278 1.00 93.31 91 ARG A CA 1
ATOM 720 C C . ARG A 1 91 ? 1.702 1.844 -0.640 1.00 93.31 91 ARG A C 1
ATOM 722 O O . ARG A 1 91 ? 2.859 2.227 -0.781 1.00 93.31 91 ARG A O 1
ATOM 729 N N . THR A 1 92 ? 1.217 0.776 -1.271 1.00 93.38 92 THR A N 1
ATOM 730 C CA . THR A 1 92 ? 1.995 -0.006 -2.247 1.00 93.38 92 THR A CA 1
ATOM 731 C C . THR A 1 92 ? 2.306 0.831 -3.487 1.00 93.38 92 THR A C 1
ATOM 733 O O . THR A 1 92 ? 3.463 0.889 -3.899 1.00 93.38 92 THR A O 1
ATOM 736 N N . ALA A 1 93 ? 1.316 1.555 -4.016 1.00 92.44 93 ALA A N 1
ATOM 737 C CA . ALA A 1 93 ? 1.513 2.500 -5.115 1.00 92.44 93 ALA A CA 1
ATOM 738 C C . ALA A 1 93 ? 2.525 3.598 -4.743 1.00 92.44 93 ALA A C 1
ATOM 740 O O . ALA A 1 93 ? 3.435 3.890 -5.514 1.00 92.44 93 ALA A O 1
ATOM 741 N N . ALA A 1 94 ? 2.455 4.134 -3.521 1.00 94.38 94 ALA A N 1
ATOM 742 C CA . ALA A 1 94 ? 3.430 5.108 -3.037 1.00 94.38 94 ALA A CA 1
ATOM 743 C C . ALA A 1 94 ? 4.868 4.552 -3.016 1.00 94.38 94 ALA A C 1
ATOM 745 O O . ALA A 1 94 ? 5.799 5.271 -3.371 1.00 94.38 94 ALA A O 1
ATOM 746 N N . PHE A 1 95 ? 5.077 3.275 -2.664 1.00 94.06 95 PHE A N 1
ATOM 747 C CA . PHE A 1 95 ? 6.407 2.657 -2.768 1.00 94.06 95 PHE A CA 1
ATOM 748 C C . PHE A 1 95 ? 6.894 2.547 -4.216 1.00 94.06 95 PHE A C 1
ATOM 750 O O . PHE A 1 95 ? 8.079 2.759 -4.470 1.00 94.06 95 PHE A O 1
ATOM 757 N N . ARG A 1 96 ? 6.000 2.253 -5.169 1.00 92.88 96 ARG A N 1
ATOM 758 C CA . ARG A 1 96 ? 6.337 2.241 -6.604 1.00 92.88 96 ARG A CA 1
ATOM 759 C C . ARG A 1 96 ? 6.725 3.640 -7.088 1.00 92.88 96 ARG A C 1
ATOM 761 O O . ARG A 1 96 ? 7.758 3.789 -7.734 1.00 92.88 96 ARG A O 1
ATOM 768 N N . LEU A 1 97 ? 5.993 4.673 -6.674 1.00 93.25 97 LEU A N 1
ATOM 769 C CA . LEU A 1 97 ? 6.343 6.067 -6.967 1.00 93.25 97 LEU A CA 1
ATOM 770 C C . LEU A 1 97 ? 7.692 6.471 -6.359 1.00 93.25 97 LEU A C 1
ATOM 772 O O . LEU A 1 97 ? 8.503 7.095 -7.034 1.00 93.25 97 LEU A O 1
ATOM 776 N N . GLN A 1 98 ? 7.982 6.072 -5.118 1.00 93.56 98 GLN A N 1
ATOM 777 C CA . GLN A 1 98 ? 9.290 6.322 -4.497 1.00 93.56 98 GLN A CA 1
ATOM 778 C C . GLN A 1 98 ? 10.426 5.603 -5.233 1.00 93.56 98 GLN A C 1
ATOM 780 O O . GLN A 1 98 ? 11.513 6.163 -5.394 1.00 93.56 98 GLN A O 1
ATOM 785 N N . PHE A 1 99 ? 10.188 4.373 -5.693 1.00 93.06 99 PHE A N 1
ATOM 786 C CA . PHE A 1 99 ? 11.136 3.653 -6.537 1.00 93.06 99 PHE A CA 1
ATOM 787 C C . PHE A 1 99 ? 11.398 4.415 -7.841 1.00 93.06 99 PHE A C 1
ATOM 789 O O . PHE A 1 99 ? 12.561 4.653 -8.169 1.00 93.06 99 PHE A O 1
ATOM 796 N N . LEU A 1 100 ? 10.346 4.866 -8.534 1.00 92.69 100 LEU A N 1
ATOM 797 C CA . LEU A 1 100 ? 10.462 5.657 -9.764 1.00 92.69 100 LEU A CA 1
ATOM 798 C C . LEU A 1 100 ? 11.197 6.972 -9.539 1.00 92.69 100 LEU A C 1
ATOM 800 O O . LEU A 1 100 ? 12.129 7.289 -10.274 1.00 92.69 100 LEU A O 1
ATOM 804 N N . GLN A 1 101 ? 10.850 7.703 -8.483 1.00 93.75 101 GLN A N 1
ATOM 805 C CA . GLN A 1 101 ? 11.542 8.930 -8.111 1.00 93.75 101 GLN A CA 1
ATOM 806 C C . GLN A 1 101 ? 13.044 8.668 -7.939 1.00 93.75 101 GLN A C 1
ATOM 808 O O . GLN A 1 101 ? 13.873 9.345 -8.543 1.00 93.75 101 GLN A O 1
ATOM 813 N N . ARG A 1 102 ? 13.425 7.624 -7.190 1.00 93.00 102 ARG A N 1
ATOM 814 C CA . ARG A 1 102 ? 14.841 7.258 -7.018 1.00 93.00 102 ARG A CA 1
ATOM 815 C C . ARG A 1 102 ? 15.491 6.783 -8.314 1.00 93.00 102 ARG A C 1
ATOM 817 O O . ARG A 1 102 ? 16.674 7.055 -8.516 1.00 93.00 102 ARG A O 1
ATOM 824 N N . LEU A 1 103 ? 14.764 6.090 -9.185 1.00 92.06 103 LEU A N 1
ATOM 825 C CA . LEU A 1 103 ? 15.267 5.643 -10.482 1.00 92.06 103 LEU A CA 1
ATOM 826 C C . LEU A 1 103 ? 15.597 6.840 -11.385 1.00 92.06 103 LEU A C 1
ATOM 828 O O . LEU A 1 103 ? 16.684 6.878 -11.962 1.00 92.06 103 LEU A O 1
ATOM 832 N N . LEU A 1 104 ? 14.692 7.817 -11.460 1.00 91.44 104 LEU A N 1
ATOM 833 C CA . LEU A 1 104 ? 14.773 8.956 -12.373 1.00 91.44 104 LEU A CA 1
ATOM 834 C C . LEU A 1 104 ? 15.694 10.064 -11.846 1.00 91.44 104 LEU A C 1
ATOM 836 O O . LEU A 1 104 ? 16.596 10.505 -12.564 1.00 91.44 104 LEU A O 1
ATOM 840 N N . THR A 1 105 ? 15.515 10.473 -10.588 1.00 92.19 105 THR A N 1
ATOM 841 C CA . THR A 1 105 ? 16.152 11.674 -10.016 1.00 92.19 105 THR A CA 1
ATOM 842 C C . THR A 1 105 ? 17.138 11.378 -8.884 1.00 92.19 105 THR A C 1
ATOM 844 O O . THR A 1 105 ? 17.737 12.299 -8.338 1.00 92.19 105 THR A O 1
ATOM 847 N N . GLY A 1 106 ? 17.312 10.113 -8.492 1.00 90.06 106 GLY A N 1
ATOM 848 C CA . GLY A 1 106 ? 18.206 9.751 -7.389 1.00 90.06 106 GLY A CA 1
ATOM 849 C C . GLY A 1 106 ? 19.707 9.856 -7.725 1.00 90.06 106 GLY A C 1
ATOM 850 O O . GLY A 1 106 ? 20.073 10.030 -8.895 1.00 90.06 106 GLY A O 1
ATOM 851 N N . PRO A 1 107 ? 20.584 9.632 -6.731 1.00 90.44 107 PRO A N 1
ATOM 852 C CA . PRO A 1 107 ? 22.042 9.614 -6.895 1.00 90.44 107 PRO A CA 1
ATOM 853 C C . PRO A 1 107 ? 22.531 8.673 -8.010 1.00 90.44 107 PRO A C 1
ATOM 855 O O . PRO A 1 107 ? 21.882 7.671 -8.316 1.00 90.44 107 PRO A O 1
ATOM 858 N N . LYS A 1 108 ? 23.649 9.007 -8.672 1.00 85.56 108 LYS A N 1
ATOM 859 C CA . LYS A 1 108 ? 24.170 8.254 -9.838 1.00 85.56 108 LYS A CA 1
ATOM 860 C C . LYS A 1 108 ? 24.791 6.900 -9.474 1.00 85.56 108 LYS A C 1
ATOM 862 O O . LYS A 1 108 ? 24.822 6.013 -10.317 1.00 85.56 108 LYS A O 1
ATOM 867 N N . ASP A 1 109 ? 25.220 6.737 -8.233 1.00 88.75 109 ASP A N 1
ATOM 868 C CA . ASP A 1 109 ? 25.934 5.593 -7.653 1.00 88.75 109 ASP A CA 1
ATOM 869 C C . ASP A 1 109 ? 25.021 4.433 -7.202 1.00 88.75 109 ASP A C 1
ATOM 871 O O . ASP A 1 109 ? 25.471 3.463 -6.594 1.00 88.75 109 ASP A O 1
ATOM 875 N N . LEU A 1 110 ? 23.724 4.482 -7.520 1.00 90.88 110 LEU A N 1
ATOM 876 C CA . LEU A 1 110 ? 22.789 3.404 -7.197 1.00 90.88 110 LEU A CA 1
ATOM 877 C C . LEU A 1 110 ? 23.061 2.153 -8.050 1.00 90.88 110 LEU A C 1
ATOM 879 O O . LEU A 1 110 ? 22.644 2.075 -9.202 1.00 90.88 110 LEU A O 1
ATOM 883 N N . ILE A 1 111 ? 23.676 1.132 -7.450 1.00 90.31 111 ILE A N 1
ATOM 884 C CA . ILE A 1 111 ? 24.072 -0.128 -8.117 1.00 90.31 111 ILE A C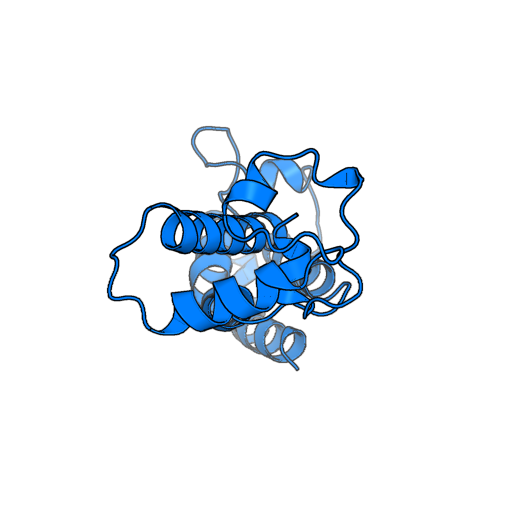A 1
ATOM 885 C C . ILE A 1 111 ? 22.896 -0.808 -8.845 1.00 90.31 111 ILE A C 1
ATOM 887 O O . ILE A 1 111 ? 23.029 -1.279 -9.973 1.00 90.31 111 ILE A O 1
ATOM 891 N N . TRP A 1 112 ? 21.705 -0.821 -8.238 1.00 91.62 112 TRP A N 1
ATOM 892 C CA . TRP A 1 112 ? 20.519 -1.463 -8.819 1.00 91.62 112 TRP A CA 1
ATOM 893 C C . TRP A 1 112 ? 19.946 -0.719 -10.036 1.00 91.62 112 TRP A C 1
ATOM 895 O O . TRP A 1 112 ? 19.143 -1.290 -10.775 1.00 91.62 112 TRP A O 1
ATOM 905 N N . ARG A 1 113 ? 20.349 0.537 -10.278 1.00 92.69 113 ARG A N 1
ATOM 906 C CA . ARG A 1 113 ? 19.835 1.354 -11.385 1.00 92.69 1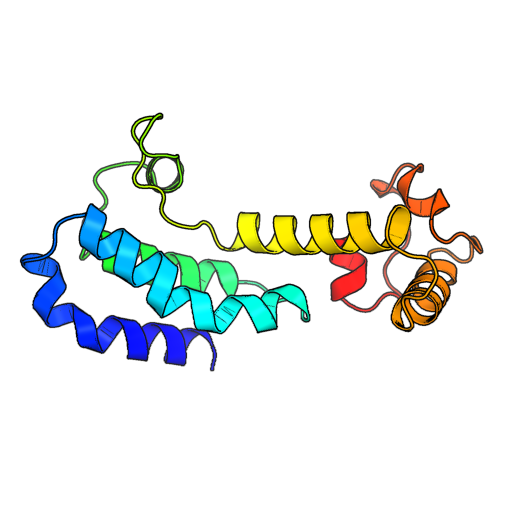13 ARG A CA 1
ATOM 907 C C . ARG A 1 113 ? 20.210 0.777 -12.746 1.00 92.69 113 ARG A C 1
ATOM 909 O O . ARG A 1 113 ? 19.372 0.773 -13.640 1.00 92.69 113 ARG A O 1
ATOM 916 N N . ALA A 1 114 ? 21.431 0.264 -12.896 1.00 90.81 114 ALA A N 1
ATOM 917 C CA . ALA A 1 114 ? 21.872 -0.361 -14.143 1.00 90.81 114 ALA A CA 1
ATOM 918 C C . ALA A 1 114 ? 21.026 -1.601 -14.475 1.00 90.81 114 ALA A C 1
ATOM 920 O O . ALA A 1 114 ? 20.592 -1.776 -15.610 1.00 90.81 114 ALA A O 1
ATOM 921 N N . VAL A 1 115 ? 20.714 -2.413 -13.460 1.00 91.38 115 VAL A N 1
ATOM 922 C CA . VAL A 1 115 ? 19.838 -3.584 -13.605 1.00 91.38 115 VAL A CA 1
ATOM 923 C C . VAL A 1 115 ? 18.419 -3.158 -13.983 1.00 91.38 115 VAL A C 1
ATOM 925 O O . VAL A 1 115 ? 17.838 -3.721 -14.908 1.00 91.38 115 VAL A O 1
ATOM 928 N N . ALA A 1 116 ? 17.873 -2.137 -13.316 1.00 91.56 116 ALA A N 1
ATOM 929 C CA . ALA A 1 116 ? 16.552 -1.601 -13.633 1.00 91.56 116 ALA A CA 1
ATOM 930 C C . ALA A 1 116 ? 16.482 -1.065 -15.074 1.00 91.56 116 ALA A C 1
ATOM 932 O O . ALA A 1 116 ? 15.553 -1.408 -15.799 1.00 91.56 116 ALA A O 1
ATOM 933 N N . HIS A 1 117 ? 17.479 -0.294 -15.521 1.00 91.50 117 HIS A N 1
ATOM 934 C CA . HIS A 1 117 ? 17.558 0.171 -16.909 1.00 91.50 117 HIS A CA 1
ATOM 935 C C . HIS A 1 117 ? 17.682 -0.989 -17.898 1.00 91.50 117 HIS A C 1
ATOM 937 O O . HIS A 1 117 ? 16.960 -1.003 -18.886 1.00 91.50 117 HIS A O 1
ATOM 943 N N . GLY A 1 118 ? 18.501 -2.004 -17.611 1.00 90.12 118 GLY A N 1
ATOM 944 C CA . GLY A 1 118 ? 18.623 -3.184 -18.472 1.00 90.12 118 GLY A CA 1
ATOM 945 C C . GLY A 1 118 ? 17.332 -4.003 -18.597 1.00 90.12 118 GLY A C 1
ATOM 946 O O . GLY A 1 118 ? 17.088 -4.608 -19.640 1.00 90.12 118 GLY A O 1
ATOM 947 N N . LEU A 1 119 ? 16.488 -4.019 -17.560 1.00 89.94 119 LEU A N 1
ATOM 948 C CA . LEU A 1 119 ? 15.155 -4.629 -17.623 1.00 89.94 119 LEU A CA 1
ATOM 949 C C . LEU A 1 119 ? 14.179 -3.765 -18.430 1.00 89.94 119 LEU A C 1
ATOM 951 O O . LEU A 1 119 ? 13.476 -4.294 -19.288 1.00 89.94 119 LEU A O 1
ATOM 955 N N . LEU A 1 120 ? 14.166 -2.452 -18.190 1.00 90.62 120 LEU A N 1
ATOM 956 C CA . LEU A 1 120 ? 13.289 -1.505 -18.887 1.00 90.62 120 LEU A CA 1
ATOM 957 C C . LEU A 1 120 ? 13.623 -1.378 -20.380 1.00 90.62 120 LEU A C 1
ATOM 959 O O . LEU A 1 120 ? 12.715 -1.338 -21.199 1.00 90.62 120 LEU A O 1
ATOM 963 N N . HIS A 1 121 ? 14.900 -1.452 -20.754 1.00 90.06 121 HIS A N 1
ATOM 964 C CA . HIS A 1 121 ? 15.358 -1.406 -22.147 1.00 90.06 121 HIS A CA 1
ATOM 965 C C . HIS A 1 121 ? 14.767 -2.522 -23.028 1.00 90.06 121 HIS A C 1
ATOM 967 O O . HIS A 1 121 ? 14.773 -2.428 -24.255 1.00 90.06 121 HIS A O 1
ATOM 973 N N . LYS A 1 122 ? 14.247 -3.596 -22.421 1.00 85.38 122 LYS A N 1
ATOM 974 C CA . LYS A 1 122 ? 13.601 -4.708 -23.133 1.00 85.38 122 LYS A CA 1
ATOM 975 C C . LYS A 1 122 ? 12.127 -4.452 -23.457 1.00 85.38 122 LYS A C 1
ATOM 977 O O . LYS A 1 122 ? 11.546 -5.228 -24.210 1.00 85.38 122 LYS A O 1
ATOM 982 N N . VAL A 1 123 ? 11.514 -3.408 -22.898 1.00 86.31 123 VAL A N 1
ATOM 983 C CA . VAL A 1 123 ? 10.086 -3.105 -23.084 1.00 86.31 123 VAL A CA 1
ATOM 984 C C . VAL A 1 123 ? 9.807 -2.772 -24.548 1.00 86.31 123 VAL A C 1
ATOM 986 O O . VAL A 1 123 ? 10.418 -1.863 -25.111 1.00 86.31 123 VAL A O 1
ATOM 989 N N . GLY A 1 124 ? 8.902 -3.537 -25.168 1.00 76.62 124 GLY A N 1
ATOM 990 C CA . GLY A 1 124 ? 8.464 -3.353 -26.557 1.00 76.62 124 GLY A CA 1
ATOM 991 C C . GLY A 1 124 ? 9.573 -3.364 -27.619 1.00 76.62 124 GLY A C 1
ATOM 992 O O . GLY A 1 124 ? 9.344 -2.888 -28.724 1.00 76.62 124 GLY A O 1
ATOM 993 N N . GLY A 1 125 ? 10.791 -3.823 -27.294 1.00 79.00 125 GLY A N 1
ATOM 994 C CA . GLY A 1 125 ? 11.946 -3.750 -28.201 1.00 79.00 125 GLY A CA 1
ATOM 995 C C . GLY A 1 125 ? 12.406 -2.326 -28.549 1.00 79.00 125 GLY A C 1
ATOM 996 O O . GLY A 1 125 ? 13.181 -2.155 -29.485 1.00 79.00 125 GLY A O 1
ATOM 997 N N . LEU A 1 126 ? 11.951 -1.307 -27.810 1.00 80.38 126 LEU A N 1
ATOM 998 C CA . LEU A 1 126 ? 12.173 0.105 -28.148 1.00 80.38 126 LEU A CA 1
ATOM 999 C C . LEU A 1 126 ? 13.585 0.605 -27.806 1.00 80.38 126 LEU A C 1
ATOM 1001 O O . LEU A 1 126 ? 13.994 1.661 -28.277 1.00 80.38 126 LEU A O 1
ATOM 1005 N N . GLY A 1 127 ? 14.319 -0.120 -26.958 1.00 81.50 127 GLY A N 1
ATOM 1006 C CA . GLY A 1 127 ? 15.639 0.301 -26.482 1.00 81.50 127 GLY A CA 1
ATOM 1007 C C . GLY A 1 127 ? 15.614 1.554 -25.602 1.00 81.50 127 GLY A C 1
ATOM 1008 O O . GLY A 1 127 ? 16.595 2.286 -25.508 1.00 81.50 127 GLY A O 1
ATOM 1009 N N . LEU A 1 128 ? 14.471 1.826 -24.973 1.00 82.75 128 LEU A N 1
ATOM 1010 C CA . LEU A 1 128 ? 14.244 2.999 -24.134 1.00 82.75 128 LEU A CA 1
ATOM 1011 C C . LEU A 1 128 ? 14.292 2.618 -22.654 1.00 82.75 128 LEU A C 1
ATOM 1013 O O . LEU A 1 128 ? 13.887 1.523 -22.276 1.00 82.75 128 LEU A O 1
ATOM 1017 N N . ASP A 1 129 ? 14.763 3.527 -21.801 1.00 84.81 129 ASP A N 1
ATOM 1018 C CA . ASP A 1 129 ? 14.924 3.274 -20.368 1.00 84.81 129 ASP A CA 1
ATOM 1019 C C . ASP A 1 129 ? 14.071 4.214 -19.495 1.00 84.81 129 ASP A C 1
ATOM 1021 O O . ASP A 1 129 ? 13.028 3.826 -18.975 1.00 84.81 129 ASP A O 1
ATOM 1025 N N . ARG A 1 130 ? 14.493 5.465 -19.324 1.00 85.12 130 ARG A N 1
ATOM 1026 C CA . ARG A 1 130 ? 13.814 6.529 -18.578 1.00 85.12 130 ARG A CA 1
ATOM 1027 C C . ARG A 1 130 ? 12.764 7.213 -19.438 1.00 85.12 130 ARG A C 1
ATOM 1029 O O . ARG A 1 130 ? 11.742 7.656 -18.929 1.00 85.12 130 ARG A O 1
ATOM 1036 N N . THR A 1 131 ? 13.027 7.293 -20.737 1.00 86.81 131 THR A N 1
ATOM 1037 C CA . THR A 1 131 ? 12.153 7.925 -21.728 1.00 86.81 131 THR A CA 1
ATOM 1038 C C . THR A 1 131 ? 10.829 7.184 -21.901 1.00 86.81 131 THR A C 1
ATOM 1040 O O . THR A 1 131 ? 9.856 7.810 -22.304 1.00 86.81 131 THR A O 1
ATOM 1043 N N . LEU A 1 132 ? 10.744 5.909 -21.495 1.00 87.50 132 LEU A N 1
ATOM 1044 C CA . LEU A 1 132 ? 9.485 5.154 -21.437 1.00 87.50 132 LEU A CA 1
ATOM 1045 C C . LEU A 1 132 ? 8.406 5.868 -20.611 1.00 87.50 132 LEU A C 1
ATOM 1047 O O . LEU A 1 132 ? 7.240 5.850 -20.983 1.00 87.50 132 LEU A O 1
ATOM 1051 N N . PHE A 1 133 ? 8.790 6.535 -19.517 1.00 87.56 133 PHE A N 1
ATOM 1052 C CA . PHE A 1 133 ? 7.851 7.234 -18.630 1.00 87.56 133 PHE A CA 1
ATOM 1053 C C . PHE A 1 133 ? 7.362 8.581 -19.184 1.00 87.56 133 PHE A C 1
ATOM 1055 O O . PHE A 1 133 ? 6.549 9.242 -18.545 1.00 87.56 133 PHE A O 1
ATOM 1062 N N . LEU A 1 134 ? 7.868 9.004 -20.346 1.00 86.31 134 LEU A N 1
ATOM 1063 C CA . LEU A 1 134 ? 7.403 10.193 -21.065 1.00 86.31 134 LEU A CA 1
ATOM 1064 C C . LEU A 1 134 ? 6.426 9.842 -22.199 1.00 86.31 134 LEU A C 1
ATOM 1066 O O . LEU A 1 134 ? 5.881 10.744 -22.830 1.00 86.31 134 LEU A O 1
ATOM 1070 N N . MET A 1 135 ? 6.233 8.550 -22.481 1.00 85.81 135 MET A N 1
ATOM 1071 C CA . MET A 1 135 ? 5.348 8.056 -23.536 1.00 85.81 135 MET A CA 1
ATOM 1072 C C . MET A 1 135 ? 3.950 7.740 -22.996 1.00 85.81 135 MET A C 1
ATOM 1074 O O . MET A 1 135 ? 3.739 7.667 -21.785 1.00 85.81 135 MET A O 1
ATOM 1078 N N . ASP A 1 136 ? 2.996 7.501 -23.902 1.00 82.50 136 ASP A N 1
ATOM 1079 C CA . ASP A 1 136 ? 1.722 6.893 -23.515 1.00 82.50 136 ASP A CA 1
ATOM 1080 C C . ASP A 1 136 ? 1.964 5.448 -23.063 1.00 82.50 136 ASP A C 1
ATOM 1082 O O . ASP A 1 136 ? 2.321 4.566 -23.848 1.00 82.50 136 ASP A O 1
ATOM 1086 N N . THR A 1 137 ? 1.794 5.211 -21.766 1.00 81.31 137 THR A N 1
ATOM 1087 C CA . THR A 1 137 ? 2.084 3.924 -21.138 1.00 81.31 137 THR A CA 1
ATOM 1088 C C . THR A 1 137 ? 1.036 2.864 -21.461 1.00 81.31 137 THR A C 1
ATOM 1090 O O . THR A 1 137 ? 1.322 1.672 -21.344 1.00 81.31 137 THR A O 1
ATOM 1093 N N . LYS A 1 138 ? -0.154 3.263 -21.931 1.00 81.19 138 LYS A N 1
ATOM 1094 C CA . LYS A 1 138 ? -1.261 2.340 -22.238 1.00 81.19 138 LYS A CA 1
ATOM 1095 C C . LYS A 1 138 ? -0.972 1.438 -23.433 1.00 81.19 138 LYS A C 1
ATOM 1097 O O . LYS A 1 138 ? -1.543 0.355 -23.527 1.00 81.19 138 LYS A O 1
ATOM 1102 N N . THR A 1 139 ? -0.108 1.881 -24.343 1.00 80.69 139 THR A N 1
ATOM 1103 C CA . THR A 1 139 ? 0.251 1.145 -25.563 1.00 80.69 139 THR A CA 1
ATOM 1104 C C . THR A 1 139 ? 1.531 0.324 -25.413 1.00 80.69 139 THR A C 1
ATOM 1106 O O . THR A 1 139 ? 1.943 -0.334 -26.365 1.00 80.69 139 THR A O 1
ATOM 1109 N N . LEU A 1 140 ? 2.193 0.374 -24.251 1.00 83.19 140 LEU A N 1
ATOM 1110 C CA . LEU A 1 140 ? 3.462 -0.316 -24.036 1.00 83.19 140 LEU A CA 1
ATOM 1111 C C . LEU A 1 140 ? 3.251 -1.814 -23.802 1.00 83.19 140 LEU A C 1
ATOM 1113 O O . LEU A 1 140 ? 2.506 -2.238 -22.917 1.00 83.19 140 LEU A O 1
ATOM 1117 N N . GLU A 1 141 ? 3.987 -2.635 -24.548 1.00 84.88 141 GLU A N 1
ATOM 1118 C CA . GLU A 1 141 ? 4.020 -4.071 -24.310 1.00 84.88 141 GLU A CA 1
ATOM 1119 C C . GLU A 1 141 ? 4.933 -4.403 -23.116 1.00 84.88 141 GLU A C 1
ATOM 1121 O O . GLU A 1 141 ? 6.161 -4.445 -23.220 1.00 84.88 141 GLU A O 1
ATOM 1126 N N . VAL A 1 142 ? 4.317 -4.659 -21.959 1.00 85.62 142 VAL A N 1
ATOM 1127 C CA . VAL A 1 142 ? 5.008 -4.957 -20.687 1.00 85.62 142 VAL A CA 1
ATOM 1128 C C . VAL A 1 142 ? 5.034 -6.453 -20.331 1.00 85.62 142 VAL A C 1
ATOM 1130 O O . VAL A 1 142 ? 5.441 -6.832 -19.231 1.00 85.62 142 VAL A O 1
ATOM 1133 N N . SER A 1 143 ? 4.605 -7.322 -21.251 1.00 82.31 143 SER A N 1
ATOM 1134 C CA . SER A 1 143 ? 4.464 -8.777 -21.063 1.00 82.31 143 SER A CA 1
ATOM 1135 C C . SER A 1 143 ? 5.764 -9.451 -20.582 1.00 82.31 143 SER A C 1
ATOM 1137 O O . SER A 1 143 ? 5.734 -10.287 -19.674 1.00 82.31 143 SER A O 1
ATOM 1139 N N . GLY A 1 144 ? 6.911 -9.025 -21.122 1.00 82.25 144 GLY A N 1
ATOM 1140 C CA . GLY A 1 144 ? 8.244 -9.549 -20.806 1.00 82.25 144 GLY A CA 1
ATOM 1141 C C . GLY A 1 144 ? 8.866 -9.048 -19.496 1.00 82.25 144 GLY A C 1
ATOM 1142 O O . GLY A 1 144 ? 9.925 -9.537 -19.099 1.00 82.25 144 GLY A O 1
ATOM 1143 N N . LEU A 1 145 ? 8.240 -8.090 -18.803 1.00 87.75 145 LEU A N 1
ATOM 1144 C CA . LEU A 1 145 ? 8.773 -7.558 -17.549 1.00 87.75 145 LEU A CA 1
ATOM 1145 C C . LEU A 1 145 ? 8.431 -8.455 -16.350 1.00 87.75 145 LEU A C 1
ATOM 1147 O O . LEU A 1 145 ? 7.353 -9.055 -16.318 1.00 87.75 145 LEU A O 1
ATOM 1151 N N . PRO A 1 146 ? 9.281 -8.505 -15.308 1.00 89.38 146 PRO A N 1
ATOM 1152 C CA . PRO A 1 146 ? 8.878 -9.029 -14.006 1.00 89.38 146 PRO A CA 1
ATOM 1153 C C . PRO A 1 146 ? 7.694 -8.232 -13.447 1.00 89.38 146 PRO A C 1
ATOM 1155 O O . PRO A 1 146 ? 7.607 -7.027 -13.683 1.00 89.38 146 PRO A O 1
ATOM 1158 N N . SER A 1 147 ? 6.823 -8.879 -12.666 1.00 88.69 147 SER A N 1
ATOM 1159 C CA . SER A 1 147 ? 5.585 -8.271 -12.147 1.00 88.69 147 SER A CA 1
ATOM 1160 C C . SER A 1 147 ? 5.817 -6.885 -11.541 1.00 88.69 147 SER A C 1
ATOM 1162 O O . SER A 1 147 ? 5.194 -5.925 -11.982 1.00 88.69 147 SER A O 1
ATOM 1164 N N . PHE A 1 148 ? 6.818 -6.765 -10.660 1.00 89.06 148 PHE A N 1
ATOM 1165 C CA . PHE A 1 148 ? 7.183 -5.509 -9.999 1.00 89.06 148 PHE A CA 1
ATOM 1166 C C . PHE A 1 148 ? 7.328 -4.325 -10.967 1.00 89.06 148 PHE A C 1
ATOM 1168 O O . PHE A 1 148 ? 6.873 -3.225 -10.664 1.00 89.06 148 PHE A O 1
ATOM 1175 N N . TYR A 1 149 ? 7.966 -4.546 -12.121 1.00 88.75 149 TYR A N 1
ATOM 1176 C CA . TYR A 1 149 ? 8.219 -3.502 -13.115 1.00 88.75 149 TYR A CA 1
ATOM 1177 C C . TYR A 1 149 ? 6.993 -3.211 -13.982 1.00 88.75 149 TYR A C 1
ATOM 1179 O O . TYR A 1 149 ? 6.866 -2.099 -14.483 1.00 88.75 149 TYR A O 1
ATOM 1187 N N . ARG A 1 150 ? 6.074 -4.173 -14.131 1.00 88.56 150 ARG A N 1
ATOM 1188 C CA . ARG A 1 150 ? 4.782 -3.925 -14.789 1.00 88.56 150 ARG A CA 1
ATOM 1189 C C . ARG A 1 150 ? 3.945 -2.943 -13.983 1.00 88.56 150 ARG A C 1
ATOM 1191 O O . ARG A 1 150 ? 3.355 -2.055 -14.568 1.00 88.56 150 ARG A O 1
ATOM 1198 N N . GLY A 1 151 ? 3.966 -3.048 -12.652 1.00 86.38 151 GLY A N 1
ATOM 1199 C CA . GLY A 1 151 ? 3.263 -2.123 -11.755 1.00 86.38 151 GLY A CA 1
ATOM 1200 C C . GLY A 1 151 ? 3.836 -0.699 -11.692 1.00 86.38 151 GLY A C 1
ATOM 1201 O O . GLY A 1 151 ? 3.442 0.062 -10.809 1.00 86.38 151 GLY A O 1
ATOM 1202 N N . LEU A 1 152 ? 4.800 -0.353 -12.555 1.00 86.81 152 LEU A N 1
ATOM 1203 C CA . LEU A 1 152 ? 5.309 1.012 -12.723 1.00 86.81 152 LEU A CA 1
ATOM 1204 C C . LEU A 1 152 ? 4.549 1.806 -13.798 1.00 86.81 152 LEU A C 1
ATOM 1206 O O . LEU A 1 152 ? 4.730 3.022 -13.861 1.00 86.81 152 LEU A O 1
ATOM 1210 N N . PHE A 1 153 ? 3.756 1.123 -14.627 1.00 85.44 153 PHE A N 1
ATOM 1211 C CA . PHE A 1 153 ? 2.963 1.669 -15.730 1.00 85.44 153 PHE A CA 1
ATOM 1212 C C . PHE A 1 153 ? 1.469 1.527 -15.428 1.00 85.44 153 PHE A C 1
ATOM 1214 O O . PHE A 1 153 ? 0.714 2.421 -15.870 1.00 85.44 153 PHE A O 1
#

Foldseek 3Di:
DLLVVLLVQLVVCQVVLVVDDLLRLLCCCVPPNCVVPLVVLLPHPDPPCPLVSSVVVSVCSSQVNDDPDPVVQQCDDVVSVHNVRDRSVVSSLVSLVVVLCCLQPNDPPPPCNVVQQVQQCPKPVPNDGNCCVVDDVVPIRCVSHDPSNNSND

Organism: NCBI:txid175788